Protein AF-A0A0F3GRU7-F1 (afdb_monomer_lite)

pLDDT: mean 82.62, std 13.87, range [41.91, 94.38]

Sequence (127 aa):
MTYMKRKDLTPEIRIRILLQAMMMKGTYGAITNLSKAYKVSRTFTYQLLLTSELLLHLYLIKPSTTKINIELDKKILLLRLEGKCSIQSTMNILKEFGFGNFSEGYISERLKYYGKKISNTLKGEEI

Organism: NCBI:txid29290

Structure (mmCIF, N/CA/C/O backbone):
data_AF-A0A0F3GRU7-F1
#
_entry.id   AF-A0A0F3GRU7-F1
#
loop_
_atom_site.group_PDB
_atom_site.id
_atom_site.type_symbol
_atom_site.label_atom_id
_atom_site.label_alt_id
_atom_site.label_comp_id
_atom_site.label_asym_id
_atom_site.label_entity_id
_atom_site.label_seq_id
_atom_site.pdbx_PDB_ins_code
_atom_site.Cartn_x
_atom_site.Cartn_y
_atom_site.Cartn_z
_atom_site.occupancy
_atom_site.B_iso_or_equiv
_atom_site.auth_seq_id
_atom_site.auth_comp_id
_atom_site.auth_asym_id
_atom_site.auth_atom_id
_atom_site.pdbx_PDB_model_num
ATOM 1 N N . MET A 1 1 ? 4.377 8.787 -35.496 1.00 46.19 1 MET A N 1
ATOM 2 C CA . MET A 1 1 ? 5.142 7.597 -35.054 1.00 46.19 1 MET A CA 1
ATOM 3 C C . MET A 1 1 ? 4.170 6.669 -34.338 1.00 46.19 1 MET A C 1
ATOM 5 O O . MET A 1 1 ? 3.636 7.056 -33.307 1.00 46.19 1 MET A O 1
ATOM 9 N N . THR A 1 2 ? 3.832 5.523 -34.927 1.00 45.03 2 THR A N 1
ATOM 10 C CA . THR A 1 2 ? 2.721 4.677 -34.458 1.00 45.03 2 THR A CA 1
ATOM 11 C C . THR A 1 2 ? 3.185 3.789 -33.301 1.00 45.03 2 THR A C 1
ATOM 13 O O . THR A 1 2 ? 4.074 2.958 -33.469 1.00 45.03 2 THR A O 1
ATOM 16 N N . TYR A 1 3 ? 2.621 3.979 -32.106 1.00 59.66 3 TYR A N 1
ATOM 17 C CA . TYR A 1 3 ? 2.924 3.159 -30.930 1.00 59.66 3 TYR A CA 1
ATOM 18 C C . TYR A 1 3 ? 2.231 1.796 -31.069 1.00 59.66 3 TYR A C 1
ATOM 20 O O . TYR A 1 3 ? 1.028 1.676 -30.848 1.00 59.66 3 TYR A O 1
ATOM 28 N N . MET A 1 4 ? 2.973 0.760 -31.461 1.00 68.19 4 MET A N 1
ATOM 29 C CA . MET A 1 4 ? 2.442 -0.603 -31.537 1.00 68.19 4 MET A CA 1
ATOM 30 C C . MET A 1 4 ? 2.666 -1.331 -30.209 1.00 68.19 4 MET A C 1
ATOM 32 O O . MET A 1 4 ? 3.803 -1.507 -29.767 1.00 68.19 4 MET A O 1
ATOM 36 N N . LYS A 1 5 ? 1.581 -1.791 -29.571 1.00 68.75 5 LYS A N 1
ATOM 37 C CA . LYS A 1 5 ? 1.669 -2.669 -28.396 1.00 68.75 5 LYS A CA 1
ATOM 38 C C . LYS A 1 5 ? 2.201 -4.039 -28.828 1.00 68.75 5 LYS A C 1
ATOM 40 O O . LYS A 1 5 ? 1.469 -4.848 -29.392 1.00 68.75 5 LYS A O 1
ATOM 45 N N . ARG A 1 6 ? 3.478 -4.290 -28.543 1.00 78.50 6 ARG A N 1
ATOM 46 C CA . ARG A 1 6 ? 4.145 -5.585 -28.733 1.00 78.50 6 ARG A CA 1
ATOM 47 C C . ARG A 1 6 ? 3.576 -6.627 -27.766 1.00 78.50 6 ARG A C 1
ATOM 49 O O . ARG A 1 6 ? 3.750 -6.501 -26.55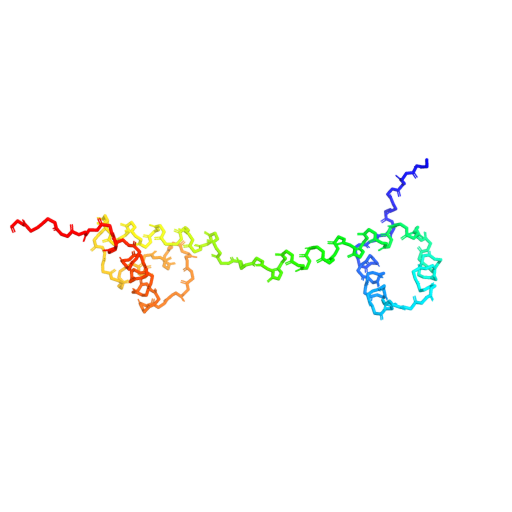3 1.00 78.50 6 ARG A O 1
ATOM 56 N N . LYS A 1 7 ? 2.858 -7.622 -28.302 1.00 76.00 7 LYS A N 1
ATOM 57 C CA . LYS A 1 7 ? 2.260 -8.737 -27.534 1.00 76.00 7 LYS A CA 1
ATOM 58 C C . LYS A 1 7 ? 3.312 -9.717 -27.006 1.00 76.00 7 LYS A C 1
ATOM 60 O O . LYS A 1 7 ? 3.071 -10.409 -26.029 1.00 76.00 7 LYS A O 1
ATOM 65 N N . ASP A 1 8 ? 4.475 -9.732 -27.639 1.00 82.81 8 ASP A N 1
ATOM 66 C CA . ASP A 1 8 ? 5.645 -10.538 -27.304 1.00 82.81 8 ASP A CA 1
ATOM 67 C C . ASP A 1 8 ? 6.419 -10.016 -26.081 1.00 82.81 8 ASP A C 1
ATOM 69 O O . ASP A 1 8 ? 7.195 -10.753 -25.480 1.00 82.81 8 ASP A O 1
ATOM 73 N N . LEU A 1 9 ? 6.191 -8.763 -25.667 1.00 85.12 9 LEU A N 1
ATOM 74 C CA . LEU A 1 9 ? 6.753 -8.218 -24.430 1.00 85.12 9 LEU A CA 1
ATOM 75 C C . LEU A 1 9 ? 5.886 -8.621 -23.230 1.00 85.12 9 LEU A C 1
ATOM 77 O O . LEU A 1 9 ? 5.083 -7.817 -22.733 1.00 85.12 9 LEU A O 1
ATOM 81 N N . THR A 1 10 ? 6.063 -9.862 -22.775 1.00 88.75 10 THR A N 1
ATOM 82 C CA . THR A 1 10 ? 5.385 -10.392 -21.586 1.00 88.75 10 THR A CA 1
ATOM 83 C C . THR A 1 10 ? 5.778 -9.609 -20.321 1.00 88.75 10 THR A C 1
ATOM 85 O O . THR A 1 10 ? 6.825 -8.944 -20.304 1.00 88.75 10 THR A O 1
ATOM 88 N N . PRO A 1 11 ? 4.961 -9.637 -19.252 1.00 89.06 11 PRO A N 1
ATOM 89 C CA . PRO A 1 11 ? 5.287 -8.975 -17.989 1.00 89.06 11 PRO A CA 1
ATOM 90 C C . PRO A 1 11 ? 6.665 -9.367 -17.438 1.00 89.06 11 PRO A C 1
ATOM 92 O O . PRO A 1 11 ? 7.410 -8.501 -16.985 1.00 89.06 11 PRO A O 1
ATOM 95 N N . GLU A 1 12 ? 7.052 -10.635 -17.560 1.00 91.81 12 GLU A N 1
ATOM 96 C CA . GLU A 1 12 ? 8.333 -11.164 -17.077 1.00 91.81 12 GLU A CA 1
ATOM 97 C C . GLU A 1 12 ? 9.516 -10.535 -17.823 1.00 91.81 12 GLU A C 1
ATOM 99 O O . GLU A 1 12 ? 10.519 -10.155 -17.214 1.00 91.81 12 GLU A O 1
ATOM 104 N N . ILE A 1 13 ? 9.390 -10.361 -19.143 1.00 91.81 13 ILE A N 1
ATOM 105 C CA . ILE A 1 13 ? 10.413 -9.702 -19.967 1.00 91.81 13 ILE A CA 1
ATOM 106 C C . ILE A 1 13 ? 10.529 -8.227 -19.579 1.00 91.81 13 ILE A C 1
ATOM 108 O O . ILE A 1 13 ? 11.638 -7.706 -19.462 1.00 91.81 13 ILE A O 1
ATOM 112 N N . ARG A 1 14 ? 9.404 -7.548 -19.325 1.00 91.56 14 ARG A N 1
ATOM 113 C CA . ARG A 1 14 ? 9.409 -6.145 -18.876 1.00 91.56 14 ARG A CA 1
ATOM 114 C C . ARG A 1 14 ? 10.088 -6.003 -17.518 1.00 91.56 14 ARG A C 1
ATOM 116 O O . ARG A 1 14 ? 10.923 -5.120 -17.361 1.00 91.56 14 ARG A O 1
ATOM 123 N N . ILE A 1 15 ? 9.800 -6.898 -16.576 1.00 92.62 15 ILE A N 1
ATOM 124 C CA . ILE A 1 15 ? 10.466 -6.924 -15.267 1.00 92.62 15 ILE A CA 1
ATOM 125 C C . ILE A 1 15 ? 11.972 -7.149 -15.439 1.00 92.62 15 ILE A C 1
ATOM 127 O O . ILE A 1 15 ? 12.768 -6.450 -14.819 1.00 92.62 15 ILE A O 1
ATOM 131 N N . ARG A 1 16 ? 12.393 -8.055 -16.329 1.00 94.38 16 ARG A N 1
ATOM 132 C CA . ARG A 1 16 ? 13.820 -8.284 -16.605 1.00 94.38 16 ARG A CA 1
ATOM 133 C C . ARG A 1 16 ? 14.515 -7.040 -17.166 1.00 94.38 16 ARG A C 1
ATOM 135 O O . ARG A 1 16 ? 15.592 -6.688 -16.690 1.00 94.38 16 ARG A O 1
ATOM 142 N N . ILE A 1 17 ? 13.894 -6.367 -18.139 1.00 93.00 17 ILE A N 1
ATOM 143 C CA . ILE A 1 17 ? 14.400 -5.104 -18.703 1.00 93.00 17 ILE A CA 1
ATOM 144 C C . ILE A 1 17 ? 14.520 -4.047 -17.602 1.00 93.00 17 ILE A C 1
ATOM 146 O O . ILE A 1 17 ? 15.549 -3.381 -17.510 1.00 93.00 17 ILE A O 1
ATOM 150 N N . LEU A 1 18 ? 13.491 -3.913 -16.760 1.00 93.75 18 LEU A N 1
ATOM 151 C CA . LEU A 1 18 ? 13.476 -2.981 -15.637 1.00 93.75 18 LEU A CA 1
ATOM 152 C C . LEU A 1 18 ? 14.632 -3.249 -14.668 1.00 93.75 18 LEU A C 1
ATOM 154 O O . LEU A 1 18 ? 15.389 -2.331 -14.372 1.00 93.75 18 LEU A O 1
ATOM 158 N N . LEU A 1 19 ? 14.800 -4.493 -14.210 1.00 93.88 19 LEU A N 1
ATOM 159 C CA . LEU A 1 19 ? 15.849 -4.864 -13.256 1.00 93.88 19 LEU A CA 1
ATOM 160 C C . LEU A 1 19 ? 17.244 -4.564 -13.811 1.00 93.88 19 LEU A C 1
ATOM 162 O O . LEU A 1 19 ? 18.053 -3.935 -13.134 1.00 93.88 19 LEU A O 1
ATOM 166 N N . GLN A 1 20 ? 17.507 -4.938 -15.065 1.00 93.75 20 GLN A N 1
ATOM 167 C CA . GLN A 1 20 ? 18.781 -4.628 -15.717 1.00 93.75 20 GLN A CA 1
ATOM 168 C C . GLN A 1 20 ? 18.994 -3.116 -15.856 1.00 93.75 20 GLN A C 1
ATOM 170 O O . GLN A 1 20 ? 20.086 -2.620 -15.585 1.00 93.75 20 GLN A O 1
ATOM 175 N N . ALA A 1 21 ? 17.952 -2.364 -16.217 1.00 92.75 21 ALA A N 1
ATOM 176 C CA . ALA A 1 21 ? 18.029 -0.911 -16.314 1.00 92.75 21 ALA A CA 1
ATOM 177 C C . ALA A 1 21 ? 18.287 -0.243 -14.950 1.00 92.75 21 ALA A C 1
ATOM 179 O O . ALA A 1 21 ? 19.031 0.735 -14.888 1.00 92.75 21 ALA A O 1
ATOM 180 N N . MET A 1 22 ? 17.724 -0.779 -13.862 1.00 91.81 22 MET A N 1
ATOM 181 C CA . MET A 1 22 ? 17.969 -0.305 -12.495 1.00 91.81 22 MET A CA 1
ATOM 182 C C . MET A 1 22 ? 19.396 -0.612 -12.029 1.00 91.81 22 MET A C 1
ATOM 184 O O . MET A 1 22 ? 20.055 0.273 -11.491 1.00 91.81 22 MET A O 1
ATOM 188 N N . MET A 1 23 ? 19.899 -1.826 -12.274 1.00 91.50 23 MET A N 1
ATOM 189 C CA . MET A 1 23 ? 21.269 -2.217 -11.904 1.00 91.50 23 MET A CA 1
ATOM 190 C C . MET A 1 23 ? 22.334 -1.392 -12.633 1.00 91.50 23 MET A C 1
ATOM 192 O O . MET A 1 23 ? 23.399 -1.129 -12.087 1.00 91.50 23 MET A O 1
ATOM 196 N N . MET A 1 24 ? 22.047 -0.974 -13.866 1.00 88.62 24 MET A N 1
ATOM 197 C CA . MET A 1 24 ? 22.964 -0.199 -14.703 1.00 88.62 24 MET A CA 1
ATOM 198 C C . MET A 1 24 ? 22.735 1.320 -14.593 1.00 88.62 24 MET A C 1
ATOM 200 O O . MET A 1 24 ? 23.278 2.091 -15.392 1.00 88.62 24 MET A O 1
ATOM 204 N N . LYS A 1 25 ? 21.919 1.786 -13.639 1.00 83.81 25 LYS A N 1
ATOM 205 C CA . LYS A 1 25 ? 21.615 3.213 -13.467 1.00 83.81 25 LYS A CA 1
ATOM 206 C C . LYS A 1 25 ? 22.907 4.003 -13.210 1.00 83.81 25 LYS A C 1
ATOM 208 O O . LYS A 1 25 ? 23.725 3.622 -12.384 1.00 83.81 25 LYS A O 1
ATOM 213 N N . GLY A 1 26 ? 23.098 5.100 -13.945 1.00 83.62 26 GLY A N 1
ATOM 214 C CA . GLY A 1 26 ? 24.308 5.934 -13.870 1.00 83.62 26 GLY A CA 1
ATOM 215 C C . GLY A 1 26 ? 25.430 5.541 -14.837 1.00 83.62 26 GLY A C 1
ATOM 216 O O . GLY A 1 26 ? 26.387 6.294 -14.983 1.00 83.62 26 GLY A O 1
ATOM 217 N N . THR A 1 27 ? 25.305 4.423 -15.560 1.00 90.31 27 THR A N 1
ATOM 218 C CA . THR A 1 27 ? 26.278 4.049 -16.599 1.00 90.31 27 THR A CA 1
ATOM 219 C C . THR A 1 27 ? 25.895 4.629 -17.964 1.00 90.31 27 THR A C 1
ATOM 221 O O . THR A 1 27 ? 24.756 4.510 -18.432 1.00 90.31 27 THR A O 1
ATOM 224 N N . TYR A 1 28 ? 26.851 5.288 -18.623 1.00 89.06 28 TYR A N 1
ATOM 225 C CA . TYR A 1 28 ? 26.627 5.889 -19.936 1.00 89.06 28 TYR A CA 1
ATOM 226 C C . TYR A 1 28 ? 26.371 4.809 -20.996 1.00 89.06 28 TYR A C 1
ATOM 228 O O . TYR A 1 28 ? 27.055 3.792 -21.058 1.00 89.06 28 TYR A O 1
ATOM 236 N N . GLY A 1 29 ? 25.363 5.016 -21.845 1.00 89.12 29 GLY A N 1
ATOM 237 C CA . GLY A 1 29 ? 25.041 4.101 -22.945 1.00 89.12 29 GLY A CA 1
ATOM 238 C C . GLY A 1 29 ? 24.288 2.821 -22.556 1.00 89.12 29 GLY A C 1
ATOM 239 O O . GLY A 1 29 ? 23.788 2.137 -23.449 1.00 89.12 29 GLY A O 1
ATOM 240 N N . ALA A 1 30 ? 24.100 2.516 -21.268 1.00 90.75 30 ALA A N 1
ATOM 241 C CA . ALA A 1 30 ? 23.422 1.290 -20.834 1.00 90.75 30 ALA A CA 1
ATOM 242 C C . ALA A 1 30 ? 21.982 1.160 -21.339 1.00 90.75 30 ALA A C 1
ATOM 244 O O . ALA A 1 30 ? 21.609 0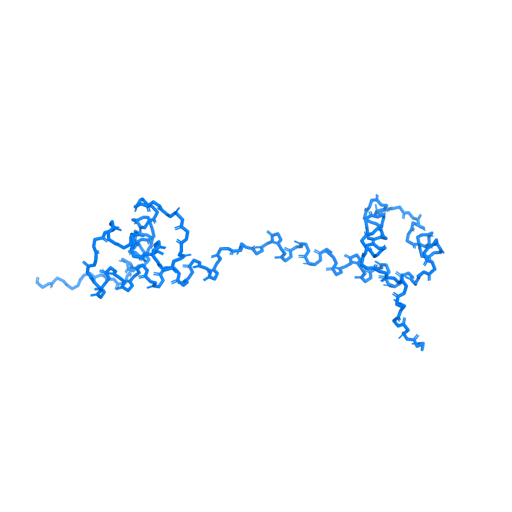.124 -21.887 1.00 90.75 30 ALA A O 1
ATOM 245 N N . ILE A 1 31 ? 21.186 2.229 -21.244 1.00 91.31 31 ILE A N 1
ATOM 246 C CA . ILE A 1 31 ? 19.806 2.229 -21.755 1.00 91.31 31 ILE A CA 1
ATOM 247 C C . ILE A 1 31 ? 19.787 2.050 -23.278 1.00 91.31 31 ILE A C 1
ATOM 249 O O . ILE A 1 31 ? 18.917 1.360 -23.809 1.00 91.31 31 ILE A O 1
ATOM 253 N N . THR A 1 32 ? 20.758 2.623 -23.992 1.00 92.56 32 THR A N 1
ATOM 254 C CA . THR A 1 32 ? 20.902 2.446 -25.444 1.00 92.56 32 THR A CA 1
ATOM 255 C C . THR A 1 32 ? 21.219 0.991 -25.789 1.00 92.56 32 THR A C 1
ATOM 257 O O . THR A 1 32 ? 20.603 0.437 -26.700 1.00 92.56 32 THR A O 1
ATOM 260 N N . ASN A 1 33 ? 22.118 0.351 -25.040 1.00 92.88 33 ASN A N 1
ATOM 261 C CA . ASN A 1 33 ? 22.484 -1.051 -25.238 1.00 92.88 33 ASN A CA 1
ATOM 262 C C . ASN A 1 33 ? 21.319 -1.994 -24.911 1.00 92.88 33 ASN A C 1
ATOM 264 O O . ASN A 1 33 ? 21.003 -2.869 -25.715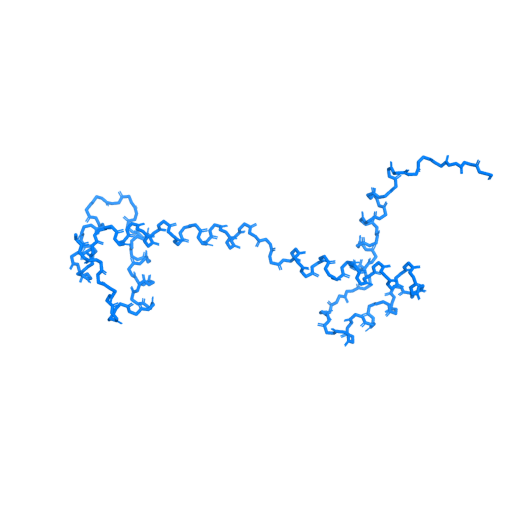 1.00 92.88 33 ASN A O 1
ATOM 268 N N . LEU A 1 34 ? 20.606 -1.757 -23.806 1.00 92.25 34 LEU A N 1
ATOM 269 C CA . LEU A 1 34 ? 19.391 -2.498 -23.444 1.00 92.25 34 LEU A CA 1
ATOM 270 C C . LEU A 1 34 ? 18.294 -2.357 -24.502 1.00 92.25 34 LEU A C 1
ATOM 272 O O . LEU A 1 34 ? 17.664 -3.339 -24.891 1.00 92.25 34 LEU A O 1
ATOM 276 N N . SER A 1 35 ? 18.102 -1.146 -25.020 1.00 91.12 35 SER A N 1
ATOM 277 C CA . SER A 1 35 ? 17.120 -0.881 -26.075 1.00 91.12 35 SER A CA 1
ATOM 278 C C . SER A 1 35 ? 17.422 -1.684 -27.340 1.00 91.12 35 SER A C 1
ATOM 280 O O . SER A 1 35 ? 16.518 -2.280 -27.923 1.00 91.12 35 SER A O 1
ATOM 282 N N . LYS A 1 36 ? 18.701 -1.772 -27.731 1.00 92.38 36 LYS A N 1
ATOM 283 C CA . LYS A 1 36 ? 19.140 -2.611 -28.855 1.00 92.38 36 LYS A CA 1
ATOM 284 C C . LYS A 1 36 ? 18.939 -4.103 -28.567 1.00 92.38 36 LYS A C 1
ATOM 286 O O . LYS A 1 36 ? 18.369 -4.794 -29.406 1.00 92.38 36 LYS A O 1
ATOM 291 N N . ALA A 1 37 ? 19.342 -4.579 -27.387 1.00 92.12 37 ALA A N 1
ATOM 292 C CA . ALA A 1 37 ? 19.267 -5.993 -27.006 1.00 92.12 37 ALA A CA 1
ATOM 293 C C . ALA A 1 37 ? 17.827 -6.535 -27.017 1.00 92.12 37 ALA A C 1
ATOM 295 O O . ALA A 1 37 ? 17.564 -7.594 -27.582 1.00 92.12 37 ALA A O 1
ATOM 296 N N . TYR A 1 38 ? 16.877 -5.777 -26.467 1.00 89.81 38 TYR A N 1
ATOM 297 C CA . TYR A 1 38 ? 15.464 -6.172 -26.417 1.00 89.81 38 TYR A CA 1
ATOM 298 C C . TYR A 1 38 ? 14.638 -5.656 -27.607 1.00 89.81 38 TYR A C 1
ATOM 300 O O . TYR A 1 38 ? 13.428 -5.896 -27.692 1.00 89.81 38 TYR A O 1
ATOM 308 N N . LYS A 1 39 ? 15.275 -4.951 -28.554 1.00 90.81 39 LYS A N 1
ATOM 309 C CA . LYS A 1 39 ? 14.624 -4.287 -29.698 1.00 90.81 39 LYS A CA 1
ATOM 310 C C . LYS A 1 39 ? 13.470 -3.368 -29.263 1.00 90.81 39 LYS A C 1
ATOM 312 O O . LYS A 1 39 ? 12.420 -3.323 -29.904 1.00 90.81 39 LYS A O 1
ATOM 317 N N . VAL A 1 40 ? 13.634 -2.667 -28.145 1.00 89.81 40 VAL A N 1
ATOM 318 C CA . VAL A 1 40 ? 12.653 -1.714 -27.601 1.00 89.81 40 VAL A CA 1
ATOM 319 C C . VAL A 1 40 ? 13.137 -0.284 -27.806 1.00 89.81 40 VAL A C 1
ATOM 321 O O . VAL A 1 40 ? 14.324 -0.038 -28.003 1.00 89.81 40 VAL A O 1
ATOM 324 N N . SER A 1 41 ? 12.225 0.686 -27.773 1.00 90.94 41 SER A N 1
ATOM 325 C CA . SER A 1 41 ? 12.627 2.091 -27.825 1.00 90.94 41 SER A CA 1
ATOM 326 C C . SER A 1 41 ? 13.262 2.519 -26.499 1.00 90.94 41 SER A C 1
ATOM 328 O O . SER A 1 41 ? 12.851 2.078 -25.427 1.00 90.94 41 SER A O 1
ATOM 330 N N . ARG A 1 42 ? 14.225 3.447 -26.554 1.00 90.25 42 ARG A N 1
ATOM 331 C CA . ARG A 1 42 ? 14.807 4.055 -25.341 1.00 90.25 42 ARG A CA 1
ATOM 332 C C . ARG A 1 42 ? 13.728 4.680 -24.457 1.00 90.25 42 ARG A C 1
ATOM 334 O O . ARG A 1 42 ? 13.745 4.509 -23.244 1.00 90.25 42 ARG A O 1
ATOM 341 N N . THR A 1 43 ? 12.756 5.343 -25.083 1.00 90.75 43 THR A N 1
ATOM 342 C CA . THR A 1 43 ? 11.608 5.962 -24.413 1.00 90.75 43 THR A CA 1
ATOM 343 C C . THR A 1 43 ? 10.791 4.951 -23.614 1.00 90.75 43 THR A C 1
ATOM 345 O O . THR A 1 43 ? 10.399 5.260 -22.495 1.00 90.75 43 THR A O 1
ATOM 348 N N . PHE A 1 44 ? 10.581 3.738 -24.136 1.00 91.06 44 PHE A N 1
ATOM 349 C CA . PHE A 1 44 ? 9.896 2.676 -23.399 1.00 91.06 44 PHE A CA 1
ATOM 350 C C . PHE A 1 44 ? 10.642 2.316 -22.108 1.00 91.06 44 PHE A C 1
ATOM 352 O O . PHE A 1 44 ? 10.026 2.246 -21.051 1.00 91.06 44 PHE A O 1
ATOM 359 N N . THR A 1 45 ? 11.966 2.155 -22.167 1.00 91.12 45 THR A N 1
ATOM 360 C CA . THR A 1 45 ? 12.788 1.835 -20.988 1.00 91.12 45 THR A CA 1
ATOM 361 C C . THR A 1 45 ? 12.757 2.957 -19.946 1.00 91.12 45 THR A C 1
ATOM 363 O O . THR A 1 45 ? 12.614 2.679 -18.757 1.00 91.12 45 THR A O 1
ATOM 366 N N . TYR A 1 46 ? 12.820 4.224 -20.373 1.00 92.12 46 TYR A N 1
ATOM 367 C CA . TYR A 1 46 ? 12.670 5.371 -19.465 1.00 92.12 46 TYR A CA 1
ATOM 368 C C . TYR A 1 46 ? 11.288 5.414 -18.807 1.00 92.12 46 TYR A C 1
ATOM 370 O O . TYR A 1 46 ? 11.189 5.600 -17.596 1.00 92.12 46 TYR A O 1
ATOM 378 N N . GLN A 1 47 ? 10.222 5.204 -19.585 1.00 91.19 47 GLN A N 1
ATOM 379 C CA . GLN A 1 47 ? 8.856 5.138 -19.061 1.00 91.19 47 GLN A CA 1
ATOM 380 C C . GLN A 1 47 ? 8.697 3.990 -18.063 1.00 91.19 47 GLN A C 1
ATOM 382 O O . GLN A 1 47 ? 8.069 4.160 -17.020 1.00 91.19 47 GLN A O 1
ATOM 387 N N . LEU A 1 48 ? 9.291 2.835 -18.355 1.00 91.19 48 LEU A N 1
ATOM 388 C CA . LEU A 1 48 ? 9.241 1.664 -17.491 1.00 91.19 48 LEU A CA 1
ATOM 389 C C . LEU A 1 48 ? 9.954 1.911 -16.154 1.00 91.19 48 LEU A C 1
ATOM 391 O O . LEU A 1 48 ? 9.402 1.574 -15.112 1.00 91.19 48 LEU A O 1
ATOM 395 N N . LEU A 1 49 ? 11.128 2.550 -16.170 1.00 92.25 49 LEU A N 1
ATOM 396 C CA . LEU A 1 49 ? 11.845 2.959 -14.956 1.00 92.25 49 LEU A CA 1
ATOM 397 C C . LEU A 1 49 ? 11.021 3.941 -14.118 1.00 92.25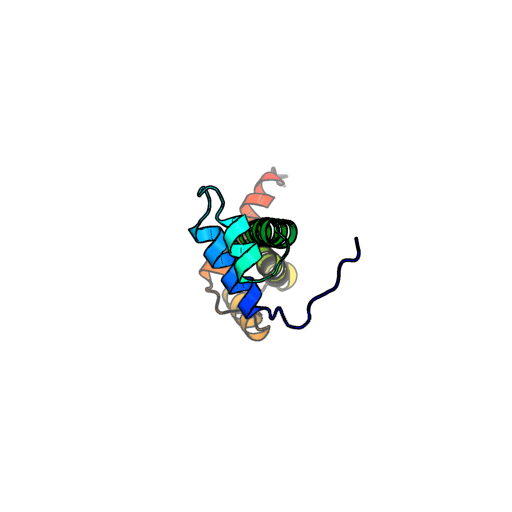 49 LEU A C 1
ATOM 399 O O . LEU A 1 49 ? 10.757 3.670 -12.951 1.00 92.25 49 LEU A O 1
ATOM 403 N N . LEU A 1 50 ? 10.561 5.036 -14.728 1.00 92.56 50 LEU A N 1
ATOM 404 C CA . LEU A 1 50 ? 9.805 6.086 -14.040 1.00 92.56 50 LEU A CA 1
ATOM 405 C C . LEU A 1 50 ? 8.526 5.538 -13.389 1.00 92.56 50 LEU A C 1
ATOM 407 O O . LEU A 1 50 ? 8.243 5.807 -12.224 1.00 92.56 50 LEU A O 1
ATOM 411 N N . THR A 1 51 ? 7.746 4.761 -14.144 1.00 91.50 51 THR A N 1
ATOM 412 C CA . THR A 1 51 ? 6.485 4.188 -13.648 1.00 91.50 51 THR A CA 1
ATOM 413 C C . THR A 1 51 ? 6.721 3.194 -12.520 1.00 91.50 51 THR A C 1
ATOM 415 O O . THR A 1 51 ? 5.946 3.162 -11.568 1.00 91.50 51 THR A O 1
ATOM 418 N N . SER A 1 52 ? 7.807 2.424 -12.587 1.00 90.50 52 SER A N 1
ATOM 419 C CA . SER A 1 52 ? 8.157 1.457 -11.548 1.00 90.50 52 SER A CA 1
ATOM 420 C C . SER A 1 52 ? 8.658 2.139 -10.279 1.00 90.50 52 SER A C 1
ATOM 422 O O . SER A 1 52 ? 8.229 1.765 -9.193 1.00 90.50 52 SER A O 1
ATOM 424 N N . GLU A 1 53 ? 9.497 3.171 -10.395 1.00 90.12 53 GLU A N 1
ATOM 425 C CA . GLU A 1 53 ? 9.928 3.981 -9.250 1.00 90.12 53 GLU A CA 1
ATOM 426 C C . GLU A 1 53 ? 8.727 4.638 -8.561 1.00 90.12 53 GLU A C 1
ATOM 428 O O . GLU A 1 53 ? 8.609 4.561 -7.339 1.00 90.12 53 GLU A O 1
ATOM 433 N N . LEU A 1 54 ? 7.785 5.196 -9.329 1.00 89.25 54 LEU A N 1
ATOM 434 C CA . LEU A 1 54 ? 6.554 5.768 -8.786 1.00 89.25 54 LEU A CA 1
ATOM 435 C C . LEU A 1 54 ? 5.685 4.713 -8.087 1.00 89.25 54 LEU A C 1
ATOM 437 O O . LEU A 1 54 ? 5.201 4.959 -6.986 1.00 89.25 54 LEU A O 1
ATOM 441 N N . LEU A 1 55 ? 5.481 3.543 -8.697 1.00 87.69 55 LEU A N 1
ATOM 442 C CA . LEU A 1 55 ? 4.678 2.469 -8.103 1.00 87.69 55 LEU A CA 1
ATOM 443 C C . LEU A 1 55 ? 5.315 1.922 -6.826 1.00 87.69 55 LEU A C 1
ATOM 445 O O . LEU A 1 55 ? 4.611 1.741 -5.835 1.00 87.69 55 LEU A O 1
ATOM 449 N N . LEU A 1 56 ? 6.631 1.705 -6.825 1.00 86.81 56 LEU A N 1
ATOM 450 C CA . LEU A 1 56 ? 7.371 1.287 -5.636 1.00 86.81 56 LEU A CA 1
ATOM 451 C C . LEU A 1 56 ? 7.290 2.352 -4.546 1.00 86.81 56 LEU A C 1
ATOM 453 O O . LEU A 1 56 ? 7.002 2.022 -3.404 1.00 86.81 56 LEU A O 1
ATOM 457 N N . HIS A 1 57 ? 7.464 3.626 -4.889 1.00 84.50 57 HIS A N 1
ATOM 458 C CA . HIS A 1 57 ? 7.332 4.728 -3.941 1.00 84.50 57 HIS A CA 1
ATOM 459 C C . HIS A 1 57 ? 5.922 4.792 -3.344 1.00 84.50 57 HIS A C 1
ATOM 461 O O . HIS A 1 57 ? 5.773 4.866 -2.130 1.00 84.50 57 HIS A O 1
ATOM 467 N N . LEU A 1 58 ? 4.875 4.676 -4.165 1.00 80.12 58 LEU A N 1
ATOM 468 C CA . LEU A 1 58 ? 3.488 4.637 -3.696 1.00 80.12 58 LEU A CA 1
ATOM 469 C C . LEU A 1 58 ? 3.200 3.414 -2.820 1.00 80.12 58 LEU A C 1
ATOM 471 O O . LEU A 1 58 ? 2.473 3.541 -1.836 1.00 80.12 58 LEU A O 1
ATOM 475 N N . TYR A 1 59 ? 3.753 2.251 -3.162 1.00 78.38 59 TYR A N 1
ATOM 476 C CA . TYR A 1 59 ? 3.580 1.020 -2.395 1.00 78.38 59 TYR A CA 1
ATOM 477 C C . TYR A 1 59 ? 4.325 1.065 -1.056 1.00 78.38 59 TYR A C 1
ATOM 479 O O . TYR A 1 59 ? 3.779 0.654 -0.039 1.00 78.38 59 TYR A O 1
ATOM 487 N N . LEU A 1 60 ? 5.543 1.611 -1.041 1.00 75.38 60 LEU A N 1
ATOM 488 C CA . LEU A 1 60 ? 6.365 1.743 0.162 1.00 75.38 60 LEU A CA 1
ATOM 489 C C . LEU A 1 60 ? 5.883 2.874 1.084 1.00 75.38 60 LEU A C 1
ATOM 491 O O . LEU A 1 60 ? 6.042 2.772 2.297 1.00 75.38 60 LEU A O 1
ATOM 495 N N . ILE A 1 61 ? 5.282 3.938 0.537 1.00 68.25 61 ILE A N 1
ATOM 496 C CA . ILE A 1 61 ? 4.778 5.079 1.321 1.00 68.25 61 ILE A CA 1
ATOM 497 C C . ILE A 1 61 ? 3.346 4.876 1.805 1.00 68.25 61 ILE A C 1
ATOM 499 O O . ILE A 1 61 ? 2.975 5.459 2.825 1.00 68.25 61 ILE A O 1
ATOM 503 N N . LYS A 1 62 ? 2.516 4.060 1.140 1.00 56.12 62 LYS A N 1
ATOM 504 C CA . LYS A 1 62 ? 1.174 3.782 1.665 1.00 56.12 62 LYS A CA 1
ATOM 505 C C . LYS A 1 62 ? 1.193 2.645 2.690 1.00 56.12 62 LYS A C 1
ATOM 507 O O . LYS A 1 62 ? 1.386 1.493 2.312 1.00 56.12 62 LYS A O 1
ATOM 512 N N . PRO A 1 63 ? 0.846 2.921 3.961 1.00 50.22 63 PRO A N 1
ATOM 513 C CA . PRO A 1 63 ? 0.528 1.869 4.910 1.00 50.22 63 PRO A CA 1
ATOM 514 C C . PRO A 1 63 ? -0.774 1.190 4.464 1.00 50.22 63 PRO A C 1
ATOM 516 O O . PRO A 1 63 ? -1.839 1.819 4.427 1.00 50.22 63 PRO A O 1
ATOM 519 N N . SER A 1 64 ? -0.710 -0.106 4.151 1.00 49.59 64 SER A N 1
ATOM 520 C CA . SER A 1 64 ? -1.872 -0.941 3.797 1.00 49.59 64 SER A CA 1
ATOM 521 C C . SER A 1 64 ? -2.918 -1.063 4.918 1.00 49.59 64 SER A C 1
ATOM 523 O O . SER A 1 64 ? -3.956 -1.691 4.740 1.00 49.59 64 SER A O 1
ATOM 525 N N . THR A 1 65 ? -2.698 -0.426 6.067 1.00 53.34 65 THR A N 1
ATOM 526 C CA . THR A 1 65 ? -3.567 -0.499 7.239 1.00 53.34 65 THR A CA 1
ATOM 527 C C . THR A 1 65 ? -4.651 0.573 7.270 1.00 53.34 65 THR A C 1
ATOM 529 O O . THR A 1 65 ? -5.658 0.368 7.925 1.00 53.34 65 THR A O 1
ATOM 532 N N . THR A 1 66 ? -4.531 1.702 6.566 1.00 55.81 66 THR A N 1
ATOM 533 C CA . THR A 1 66 ? -5.410 2.870 6.818 1.00 55.81 66 THR A CA 1
ATOM 534 C C . THR A 1 66 ? -6.902 2.635 6.558 1.00 55.81 66 THR A C 1
ATOM 536 O O . THR A 1 66 ? -7.716 3.000 7.400 1.00 55.81 66 THR A O 1
ATOM 539 N N . LYS A 1 67 ? -7.295 2.006 5.441 1.00 58.09 67 LYS A N 1
ATOM 540 C CA . LYS A 1 67 ? -8.722 1.741 5.155 1.00 58.09 67 LYS A CA 1
ATOM 541 C C . LYS A 1 67 ? -9.322 0.672 6.073 1.00 58.09 67 LYS A C 1
ATOM 543 O O . LYS A 1 67 ? -10.413 0.876 6.593 1.00 58.09 67 LYS A O 1
ATOM 548 N N . ILE A 1 68 ? -8.589 -0.423 6.292 1.00 58.50 68 ILE A N 1
ATOM 549 C CA . ILE A 1 68 ? -8.999 -1.513 7.192 1.00 58.50 68 ILE A CA 1
ATOM 550 C C . ILE A 1 68 ? -9.133 -0.982 8.624 1.00 58.50 68 ILE A C 1
ATOM 552 O O . ILE A 1 68 ? -10.115 -1.274 9.296 1.00 58.50 68 ILE A O 1
ATOM 556 N N . ASN A 1 69 ? -8.192 -0.142 9.058 1.00 70.88 69 ASN A N 1
ATOM 557 C CA . ASN A 1 69 ? -8.182 0.445 10.394 1.00 70.88 69 ASN A CA 1
ATOM 558 C C . ASN A 1 69 ? -9.364 1.407 10.591 1.00 70.88 69 ASN A C 1
ATOM 560 O O . ASN A 1 69 ? -10.004 1.349 11.624 1.00 70.88 69 ASN A O 1
ATOM 564 N N . ILE A 1 70 ? -9.758 2.199 9.581 1.00 79.69 70 ILE A N 1
ATOM 565 C CA . ILE A 1 70 ? -10.944 3.075 9.689 1.00 79.69 70 ILE A CA 1
ATOM 566 C C . ILE A 1 70 ? -12.242 2.274 9.856 1.00 79.69 70 ILE A C 1
ATOM 568 O O . ILE A 1 70 ? -13.091 2.645 10.665 1.00 79.69 70 ILE A O 1
ATOM 572 N N . GLU A 1 71 ? -12.446 1.214 9.072 1.00 84.12 71 GLU A N 1
ATOM 573 C CA . GLU A 1 71 ? -13.676 0.419 9.167 1.00 84.12 71 GLU A CA 1
ATOM 574 C C . GLU A 1 71 ? -13.738 -0.382 10.470 1.00 84.12 71 GLU A C 1
ATOM 576 O O . GLU A 1 71 ? -14.784 -0.442 11.121 1.00 84.12 71 GLU A O 1
ATOM 581 N N . LEU A 1 72 ? -12.598 -0.931 10.884 1.00 86.69 72 LEU A N 1
ATOM 582 C CA . LEU A 1 72 ? -12.443 -1.592 12.169 1.00 86.69 72 LEU A CA 1
ATOM 583 C C . LEU A 1 72 ? -12.685 -0.622 13.335 1.00 86.69 72 LEU A C 1
ATOM 585 O O . LEU A 1 72 ? -13.484 -0.926 14.219 1.00 86.69 72 LEU A O 1
ATOM 589 N N . ASP A 1 73 ? -12.081 0.566 13.305 1.00 89.19 73 ASP A N 1
ATOM 590 C CA . ASP A 1 73 ? -12.247 1.598 14.330 1.00 89.19 73 ASP A CA 1
ATOM 591 C C . ASP A 1 73 ? -13.715 2.044 14.439 1.00 89.19 73 ASP A C 1
ATOM 593 O O . ASP A 1 73 ? -14.240 2.180 15.546 1.00 89.19 73 ASP A O 1
ATOM 597 N N . LYS A 1 74 ? -14.428 2.191 13.311 1.00 90.75 74 LYS A N 1
ATOM 598 C CA . LYS A 1 74 ? -15.876 2.473 13.311 1.00 90.75 74 LYS A CA 1
ATOM 599 C C . LYS A 1 74 ? -16.672 1.387 14.032 1.00 90.75 74 LYS A C 1
ATOM 601 O O . LYS A 1 74 ? -17.541 1.715 14.837 1.00 90.75 74 LYS A O 1
ATOM 606 N N . LYS A 1 75 ? -16.387 0.109 13.762 1.00 91.44 75 LYS A N 1
ATOM 607 C CA . LYS A 1 75 ? -17.084 -1.016 14.410 1.00 91.44 75 LYS A CA 1
ATOM 608 C C . LYS A 1 75 ? -16.743 -1.110 15.898 1.00 91.44 75 LYS A C 1
ATOM 610 O O . LYS A 1 75 ? -17.653 -1.307 16.698 1.00 91.44 75 LYS A O 1
ATOM 615 N N . ILE A 1 76 ? -15.481 -0.895 16.281 1.00 92.56 76 ILE A N 1
ATOM 616 C CA . ILE A 1 76 ? -15.061 -0.819 17.692 1.00 92.56 76 ILE A CA 1
ATOM 617 C C . ILE A 1 76 ? -15.849 0.270 18.427 1.00 92.56 76 ILE A C 1
ATOM 619 O O . ILE A 1 76 ? -16.403 0.011 19.496 1.00 92.56 76 ILE A O 1
ATOM 623 N N . LEU A 1 77 ? -15.919 1.478 17.858 1.00 92.56 77 LEU A N 1
ATOM 624 C CA . LEU A 1 77 ? -16.630 2.601 18.469 1.00 92.56 77 LEU A CA 1
ATOM 625 C C . LEU A 1 77 ? -18.135 2.340 18.552 1.00 92.56 77 LEU A C 1
ATOM 627 O O . LEU A 1 77 ? -18.717 2.569 19.606 1.00 92.56 77 LEU A O 1
ATOM 631 N N . LEU A 1 78 ? -18.755 1.803 17.499 1.00 94.12 78 LEU A N 1
ATOM 632 C CA . LEU A 1 78 ? -20.181 1.466 17.497 1.00 94.12 78 LEU A CA 1
ATOM 633 C C . LEU A 1 78 ? -20.523 0.442 18.589 1.00 94.12 78 LEU A C 1
ATOM 635 O O . LEU A 1 78 ? -21.442 0.652 19.376 1.00 94.12 78 LEU A O 1
ATOM 639 N N . LEU A 1 79 ? -19.752 -0.644 18.682 1.00 9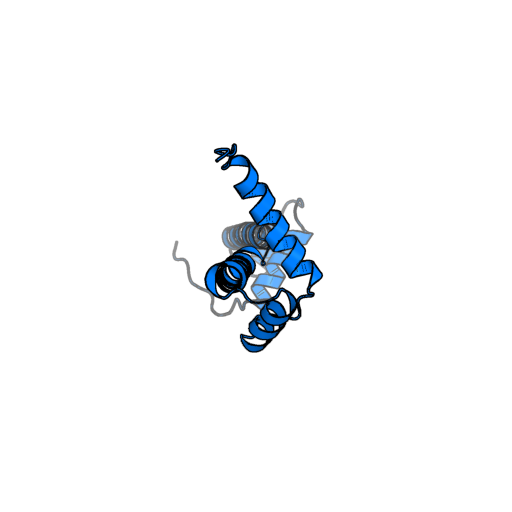3.25 79 LEU A N 1
ATOM 640 C CA . LEU A 1 79 ? -19.973 -1.696 19.678 1.00 93.25 79 LEU A CA 1
ATOM 641 C C . LEU A 1 79 ? -19.773 -1.192 21.113 1.00 93.25 79 LEU A C 1
ATOM 643 O O . LEU A 1 79 ? -20.466 -1.643 22.025 1.00 93.25 79 LEU A O 1
ATOM 647 N N . ARG A 1 80 ? -18.844 -0.253 21.326 1.00 92.25 80 ARG A N 1
ATOM 648 C CA . ARG A 1 80 ? -18.561 0.300 22.657 1.00 92.25 80 ARG A CA 1
ATOM 649 C C . ARG A 1 80 ? -19.512 1.411 23.078 1.00 92.25 80 ARG A C 1
ATOM 651 O O . ARG A 1 80 ? -19.879 1.440 24.248 1.00 92.25 80 ARG A O 1
ATOM 658 N N . LEU A 1 81 ? -19.877 2.309 22.166 1.00 90.50 81 LEU A N 1
ATOM 659 C CA . LEU A 1 81 ? -20.692 3.487 22.471 1.00 90.50 81 LEU A CA 1
ATOM 660 C C . LEU A 1 81 ? -22.190 3.172 22.413 1.00 90.50 81 LEU A C 1
ATOM 662 O O . LEU A 1 81 ? -22.896 3.455 23.375 1.00 90.50 81 LEU A O 1
ATOM 666 N N . GLU A 1 82 ? -22.653 2.530 21.340 1.00 93.44 82 GLU A N 1
ATOM 667 C CA . GLU A 1 82 ? -24.067 2.159 21.173 1.00 93.44 82 GLU A CA 1
ATOM 668 C C . GLU A 1 82 ? -24.345 0.762 21.728 1.00 93.44 82 GLU A C 1
ATOM 670 O O . GLU A 1 82 ? -25.254 0.557 22.530 1.00 93.44 82 GLU A O 1
ATOM 675 N N . GLY A 1 83 ? -23.510 -0.213 21.358 1.00 88.94 83 GLY A N 1
ATOM 676 C CA . GLY A 1 83 ? -23.702 -1.611 21.750 1.00 88.94 83 GLY A CA 1
ATOM 677 C C . GLY A 1 83 ? -23.394 -1.913 23.220 1.00 88.94 83 GLY A C 1
ATOM 678 O O . GLY A 1 83 ? -23.670 -3.024 23.668 1.00 88.94 83 GLY A O 1
ATOM 679 N N . LYS A 1 84 ? -22.780 -0.971 23.959 1.00 91.12 84 LYS A N 1
ATOM 680 C CA . LYS A 1 84 ? -22.333 -1.107 25.364 1.00 91.12 84 LYS A CA 1
ATOM 681 C C . LYS A 1 84 ? -21.584 -2.420 25.659 1.00 91.12 84 LYS A C 1
ATOM 683 O O . LYS A 1 84 ? -21.552 -2.895 26.793 1.00 91.12 84 LYS A O 1
ATOM 688 N N . CYS A 1 85 ? -20.956 -3.013 24.643 1.00 91.00 85 CYS A N 1
ATOM 689 C CA . CYS A 1 85 ? -20.267 -4.294 24.747 1.00 91.00 85 CYS A CA 1
ATOM 690 C C . CYS A 1 85 ? -19.012 -4.147 25.604 1.00 91.00 85 CYS A C 1
ATOM 692 O O . CYS A 1 85 ? -18.331 -3.129 25.519 1.00 91.00 85 CYS A O 1
ATOM 694 N N . SER A 1 86 ? -18.633 -5.160 26.386 1.00 92.94 86 SER A N 1
ATOM 695 C CA . SER A 1 86 ? -17.314 -5.166 27.041 1.00 92.94 86 SER A CA 1
ATOM 696 C C . SER A 1 86 ? -16.180 -5.174 25.997 1.00 92.94 86 SER A C 1
ATOM 698 O O . SER A 1 86 ? -16.410 -5.500 24.828 1.00 92.94 86 SER A O 1
ATOM 700 N N . ILE A 1 87 ? -14.946 -4.823 26.385 1.00 91.50 87 ILE A N 1
ATOM 701 C CA . ILE A 1 87 ? -13.782 -4.904 25.475 1.00 91.50 87 ILE A CA 1
ATOM 702 C C . ILE A 1 87 ? -13.626 -6.337 24.950 1.00 91.50 87 ILE A C 1
ATOM 704 O O . ILE A 1 87 ? -13.445 -6.541 23.750 1.00 91.50 87 ILE A O 1
ATOM 708 N N . GLN A 1 88 ? -13.802 -7.317 25.836 1.00 91.69 88 GLN A N 1
ATOM 709 C CA . GLN A 1 88 ? -13.713 -8.730 25.498 1.00 91.69 88 GLN A CA 1
ATOM 710 C C . GLN A 1 88 ? -14.807 -9.165 24.515 1.00 91.69 88 GLN A C 1
ATOM 712 O O . GLN A 1 88 ? -14.537 -9.788 23.490 1.00 91.69 88 GLN A O 1
ATOM 717 N N . SER A 1 89 ? -16.056 -8.767 24.770 1.00 91.38 89 SER A N 1
ATOM 718 C CA . SER A 1 89 ? -17.179 -9.036 23.863 1.00 91.38 89 SER A CA 1
ATOM 719 C C . SER A 1 89 ? -16.966 -8.380 22.498 1.00 91.38 89 SER A C 1
ATOM 721 O O . SER A 1 89 ? -17.239 -8.996 21.476 1.00 91.38 89 SER A O 1
ATOM 723 N N . THR A 1 90 ? -16.425 -7.159 22.472 1.00 91.81 90 THR A N 1
ATOM 724 C CA . THR A 1 90 ? -16.098 -6.442 21.231 1.00 91.81 90 THR A CA 1
ATOM 725 C C . THR A 1 90 ? -15.066 -7.218 20.414 1.00 91.81 90 THR A C 1
ATOM 727 O O . THR A 1 90 ? -15.245 -7.385 19.211 1.00 91.81 90 THR A O 1
ATOM 730 N N . MET A 1 91 ? -14.019 -7.746 21.061 1.00 91.38 91 MET A N 1
ATOM 731 C CA . MET A 1 91 ? -13.028 -8.594 20.394 1.00 91.38 91 MET A CA 1
ATOM 732 C C . MET A 1 91 ? -13.674 -9.837 19.780 1.00 91.38 91 MET A C 1
ATOM 734 O O . MET A 1 91 ? -13.428 -10.133 18.612 1.00 91.38 91 MET A O 1
ATOM 738 N N . ASN A 1 92 ? -14.492 -10.551 20.553 1.00 91.56 92 ASN A N 1
ATOM 739 C CA . ASN A 1 92 ? -15.133 -11.779 20.088 1.00 91.56 92 ASN A CA 1
ATOM 740 C C . ASN A 1 92 ? -16.056 -11.508 18.894 1.00 91.56 92 ASN A C 1
ATOM 742 O O . ASN A 1 92 ? -15.957 -12.185 17.879 1.00 91.56 92 ASN A O 1
ATOM 746 N N . ILE A 1 93 ? -16.869 -10.452 18.962 1.00 91.56 93 ILE A N 1
ATOM 747 C CA . ILE A 1 93 ? -17.759 -10.044 17.867 1.00 91.56 93 ILE A CA 1
ATOM 748 C C . ILE A 1 93 ? -16.962 -9.676 16.603 1.00 91.56 93 ILE A C 1
ATOM 750 O O . ILE A 1 93 ? -17.344 -10.045 15.496 1.00 91.56 93 ILE A O 1
ATOM 754 N N . LEU A 1 94 ? -15.838 -8.967 16.738 1.00 89.31 94 LEU A N 1
ATOM 755 C CA . LEU A 1 94 ? -15.004 -8.604 15.587 1.00 89.31 94 LEU A CA 1
ATOM 756 C C . LEU A 1 94 ? -14.349 -9.821 14.926 1.00 89.31 94 LEU A C 1
ATOM 758 O O . LEU A 1 94 ? -14.246 -9.842 13.698 1.00 89.31 94 LEU A O 1
ATOM 762 N N . LYS A 1 95 ? -13.962 -10.832 15.713 1.00 89.25 95 LYS A N 1
ATOM 763 C CA . LYS A 1 95 ? -13.466 -12.112 15.188 1.00 89.25 95 LYS A CA 1
ATOM 764 C C . LYS A 1 95 ? -14.540 -12.833 14.375 1.00 89.25 95 LYS A C 1
ATOM 766 O O . LYS A 1 95 ? -14.252 -13.266 13.264 1.00 89.25 95 LYS A O 1
ATOM 771 N N . GLU A 1 96 ? -15.778 -12.878 14.870 1.00 89.25 96 GLU A N 1
ATOM 772 C CA . GLU A 1 96 ? -16.914 -13.465 14.137 1.00 89.25 96 GLU A CA 1
ATOM 773 C C . GLU A 1 96 ? -17.208 -12.727 12.821 1.00 89.25 96 GLU A C 1
ATOM 775 O O . GLU A 1 96 ? -17.555 -13.339 11.815 1.00 89.25 96 GLU A O 1
ATOM 780 N N . PHE A 1 97 ? -16.991 -11.409 12.774 1.00 86.06 97 PHE A N 1
ATOM 781 C CA . PHE A 1 97 ? -17.111 -10.625 11.540 1.00 86.06 97 PHE A CA 1
ATOM 782 C C . PHE A 1 97 ? -15.937 -10.791 10.558 1.00 86.06 97 PHE A C 1
ATOM 784 O O . PHE A 1 97 ? -15.890 -10.088 9.545 1.00 86.06 97 PHE A O 1
ATOM 791 N N . GLY A 1 98 ? -14.987 -11.687 10.834 1.00 82.88 98 GLY A N 1
ATOM 792 C CA . GLY A 1 98 ? -13.840 -11.955 9.965 1.00 82.88 98 GLY A CA 1
ATOM 793 C C . GLY A 1 98 ? -12.737 -10.900 10.043 1.00 82.88 98 GLY A C 1
ATOM 794 O O . GLY A 1 98 ? -11.844 -10.880 9.192 1.00 82.88 98 GLY A O 1
ATOM 795 N N . PHE A 1 99 ? -12.763 -10.020 11.048 1.00 76.50 99 PHE A N 1
ATOM 796 C CA . PHE A 1 99 ? -11.602 -9.190 11.346 1.00 76.50 99 PHE A CA 1
ATOM 797 C C . PHE A 1 99 ? -10.554 -10.041 12.078 1.00 76.50 99 PHE A C 1
ATOM 799 O O . PHE A 1 99 ? -10.893 -10.943 12.837 1.00 76.50 99 PHE A O 1
ATOM 806 N N . GLY A 1 100 ? -9.271 -9.782 11.803 1.00 73.12 100 GLY A N 1
ATOM 807 C CA . GLY A 1 100 ? -8.156 -10.613 12.265 1.00 73.12 100 GLY A CA 1
ATOM 808 C C . GLY A 1 100 ? -8.042 -10.796 13.787 1.00 73.12 100 GLY A C 1
ATOM 809 O O . GLY A 1 100 ? -8.808 -10.269 14.590 1.00 73.12 100 GLY A O 1
ATOM 810 N N . ASN A 1 101 ? -7.027 -11.548 14.205 1.00 69.94 101 ASN A N 1
ATOM 811 C CA . ASN A 1 101 ? -6.772 -11.811 15.620 1.00 69.94 101 ASN A CA 1
ATOM 812 C C . ASN A 1 101 ? -6.186 -10.572 16.316 1.00 69.94 101 ASN A C 1
ATOM 814 O O . ASN A 1 101 ? -4.971 -10.398 16.367 1.00 69.94 101 ASN A O 1
ATOM 818 N N . PHE A 1 102 ? -7.045 -9.711 16.858 1.00 79.75 102 PHE A N 1
ATOM 819 C CA . PHE A 1 102 ? -6.634 -8.627 17.757 1.00 79.75 102 PHE A CA 1
ATOM 820 C C . PHE A 1 102 ? -6.586 -9.114 19.203 1.00 79.75 102 PHE A C 1
ATOM 822 O O . PHE A 1 102 ? -7.180 -10.136 19.543 1.00 79.75 102 PHE A O 1
ATOM 829 N N . SER A 1 103 ? -5.878 -8.371 20.052 1.00 83.00 103 SER A N 1
ATOM 830 C CA . SER A 1 103 ? -5.896 -8.550 21.502 1.00 83.00 103 SER A CA 1
ATOM 831 C C . SER A 1 103 ? -6.856 -7.555 22.156 1.00 83.00 103 SER A C 1
ATOM 833 O O . SER A 1 103 ? -7.167 -6.505 21.588 1.00 83.00 103 SER A O 1
ATOM 835 N N . GLU A 1 104 ? -7.276 -7.832 23.390 1.00 85.50 104 GLU A N 1
ATOM 836 C CA . GLU A 1 104 ? -8.015 -6.850 24.197 1.00 85.50 104 GLU A CA 1
ATOM 837 C C . GLU A 1 104 ? -7.218 -5.543 24.365 1.00 85.50 104 GLU A C 1
ATOM 839 O O . GLU A 1 104 ? -7.778 -4.446 24.305 1.00 85.50 104 GLU A O 1
ATOM 844 N N . GLY A 1 105 ? -5.890 -5.657 24.510 1.00 86.88 105 GLY A N 1
ATOM 845 C CA . GLY A 1 105 ? -4.978 -4.518 24.622 1.00 86.88 105 GLY A CA 1
ATOM 846 C C . GLY A 1 105 ? -5.021 -3.605 23.398 1.00 86.88 105 GLY A C 1
ATOM 847 O O . GLY A 1 105 ? -5.072 -2.387 23.550 1.00 86.88 105 GLY A O 1
ATOM 848 N N . TYR A 1 106 ? -5.102 -4.182 22.197 1.00 87.56 106 TYR A N 1
ATOM 849 C CA . TYR A 1 106 ? -5.223 -3.421 20.954 1.00 87.56 106 TYR A CA 1
ATOM 850 C C . TYR A 1 106 ? -6.513 -2.585 20.912 1.00 87.56 106 TYR A C 1
ATOM 852 O O . TYR A 1 106 ? -6.479 -1.394 20.594 1.00 87.56 106 TYR A O 1
ATOM 860 N N . ILE A 1 107 ? -7.650 -3.174 21.297 1.00 89.38 107 ILE A N 1
ATOM 861 C CA . ILE A 1 107 ? -8.940 -2.464 21.353 1.00 89.38 107 ILE A CA 1
ATOM 862 C C . ILE A 1 107 ? -8.891 -1.344 22.399 1.00 89.38 107 ILE A C 1
ATOM 864 O O . ILE A 1 107 ? -9.317 -0.220 22.126 1.00 89.38 107 ILE A O 1
ATOM 868 N N . SER A 1 108 ? -8.336 -1.624 23.580 1.00 90.56 108 SER A N 1
ATOM 869 C CA . SER A 1 108 ? -8.169 -0.630 24.647 1.00 90.56 108 SER A CA 1
ATO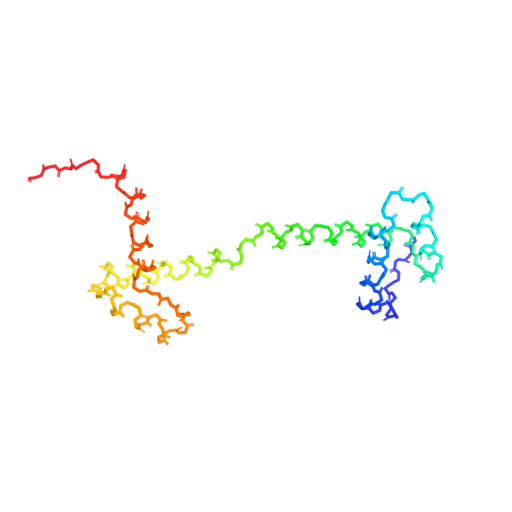M 870 C C . SER A 1 108 ? -7.310 0.557 24.194 1.00 90.56 108 SER A C 1
ATOM 872 O O . SER A 1 108 ? -7.680 1.718 24.390 1.00 90.56 108 SER A O 1
ATOM 874 N N . GLU A 1 109 ? -6.200 0.291 23.503 1.00 89.31 109 GLU A N 1
ATOM 875 C CA . GLU A 1 109 ? -5.318 1.328 22.969 1.00 89.31 109 GLU A CA 1
ATOM 876 C C . GLU A 1 109 ? -6.008 2.180 21.893 1.00 89.31 109 GLU A C 1
ATOM 878 O O . GLU A 1 109 ? -5.859 3.408 21.883 1.00 89.31 109 GLU A O 1
ATOM 883 N N . ARG A 1 110 ? -6.814 1.566 21.015 1.00 88.62 110 ARG A N 1
ATOM 884 C CA . ARG A 1 110 ? -7.641 2.299 20.041 1.00 88.62 110 ARG A CA 1
ATOM 885 C C . ARG A 1 110 ? -8.649 3.214 20.713 1.00 88.62 110 ARG A C 1
ATOM 887 O O . ARG A 1 110 ? -8.706 4.398 20.379 1.00 88.62 110 ARG A O 1
ATOM 894 N N . LEU A 1 111 ? -9.381 2.721 21.704 1.00 89.88 111 LEU A N 1
ATOM 895 C CA . LEU A 1 111 ? -10.331 3.541 22.457 1.00 89.88 111 LEU A CA 1
ATOM 896 C C . LEU A 1 111 ? -9.630 4.700 23.173 1.00 89.88 111 LEU A C 1
ATOM 898 O O . LEU A 1 111 ? -10.099 5.835 23.103 1.00 89.88 111 LEU A O 1
ATOM 902 N N . LYS A 1 112 ? -8.468 4.453 23.788 1.00 90.38 112 LYS A N 1
ATOM 903 C CA . LYS A 1 112 ? -7.662 5.496 24.440 1.00 90.38 112 LYS A CA 1
ATOM 904 C C . LYS A 1 112 ? -7.173 6.552 23.448 1.00 90.38 112 LYS A C 1
ATOM 906 O O . LYS A 1 112 ? -7.177 7.741 23.764 1.00 90.38 112 LYS A O 1
ATOM 911 N N . TYR A 1 113 ? -6.776 6.138 22.246 1.00 88.00 113 TYR A N 1
ATOM 912 C CA . TYR A 1 113 ? -6.374 7.046 21.174 1.00 88.00 113 TYR A CA 1
ATOM 913 C C . TYR A 1 113 ? -7.506 7.992 20.761 1.00 88.00 113 TYR A C 1
ATOM 915 O O . TYR A 1 113 ? -7.279 9.199 20.645 1.00 88.00 113 TYR A O 1
ATOM 923 N N . TYR A 1 114 ? -8.721 7.469 20.578 1.00 87.25 114 TYR A N 1
ATOM 924 C CA . TYR A 1 114 ? -9.890 8.295 20.274 1.00 87.25 114 TYR A CA 1
ATOM 925 C C . TYR A 1 114 ? -10.298 9.173 21.454 1.00 87.25 114 TYR A C 1
ATOM 927 O O . TYR A 1 114 ? -10.521 10.365 21.259 1.00 87.25 114 TYR A O 1
ATOM 935 N N . GLY A 1 115 ? -10.285 8.629 22.673 1.00 85.88 115 GLY A N 1
ATOM 936 C CA . GLY A 1 115 ? -10.520 9.389 23.899 1.00 85.88 115 GLY A CA 1
ATOM 937 C C . GLY A 1 115 ? -9.609 10.610 23.985 1.00 85.88 115 GLY A C 1
ATOM 938 O O . GLY A 1 115 ? -10.103 11.726 24.060 1.00 85.88 115 GLY A O 1
ATOM 939 N N . LYS A 1 116 ? -8.290 10.436 23.822 1.00 86.31 116 LYS A N 1
ATOM 940 C CA . LYS A 1 116 ? -7.315 11.543 23.849 1.00 86.31 116 LYS A CA 1
ATOM 941 C C . LYS A 1 116 ? -7.588 12.622 22.793 1.00 86.31 116 LYS A C 1
ATOM 943 O O . LYS A 1 116 ? -7.319 13.794 23.042 1.00 86.31 116 LYS A O 1
ATOM 948 N N . LYS A 1 117 ? -8.095 12.247 21.616 1.00 82.81 117 LYS A N 1
ATOM 949 C CA . LYS A 1 117 ? -8.453 13.208 20.559 1.00 82.81 117 LYS A CA 1
ATOM 950 C C . LYS A 1 117 ? -9.719 14.003 20.882 1.00 82.81 117 LYS A C 1
ATOM 952 O O . LYS A 1 117 ? -9.803 15.157 20.480 1.00 82.81 117 LYS A O 1
ATOM 957 N N . ILE A 1 118 ? -10.665 13.394 21.595 1.00 79.88 118 ILE A N 1
ATOM 958 C CA . ILE A 1 118 ? -11.945 14.006 21.979 1.00 79.88 118 ILE A CA 1
ATOM 959 C C . ILE A 1 118 ? -11.818 14.792 23.295 1.00 79.88 118 ILE A C 1
ATOM 961 O O . ILE A 1 118 ? -12.526 15.771 23.493 1.00 79.88 118 ILE A O 1
ATOM 965 N N . SER A 1 119 ? -10.891 14.431 24.190 1.00 61.69 119 SER A N 1
ATOM 966 C CA . SER A 1 119 ? -10.694 15.110 25.483 1.00 61.69 119 SER A CA 1
ATOM 967 C C . SER A 1 119 ? -10.348 16.598 25.361 1.00 61.69 119 SER A C 1
ATOM 969 O O . SER A 1 119 ? -10.572 17.346 26.303 1.00 61.69 119 SER A O 1
ATOM 971 N N . ASN A 1 120 ? -9.866 17.059 24.204 1.00 56.88 120 ASN A N 1
ATOM 972 C CA . ASN A 1 120 ? -9.659 18.488 23.949 1.00 56.88 120 ASN A CA 1
ATOM 973 C C . ASN A 1 120 ? -10.946 19.244 23.565 1.00 56.88 120 ASN A C 1
ATOM 975 O O . ASN A 1 120 ? -10.897 20.453 23.357 1.00 56.88 120 ASN A O 1
ATOM 979 N N . THR A 1 121 ? -12.080 18.553 23.440 1.00 56.00 121 THR A N 1
ATOM 980 C CA . THR A 1 121 ? -13.369 19.122 23.018 1.00 56.00 121 THR A CA 1
ATOM 981 C C . THR A 1 121 ? -14.303 19.397 24.200 1.00 56.00 121 THR A C 1
ATOM 983 O O . THR A 1 121 ? -15.194 20.228 24.079 1.00 56.00 121 THR A O 1
ATOM 986 N N . LEU A 1 122 ? -14.078 18.765 25.356 1.00 56.78 122 LEU A N 1
ATOM 987 C CA . LEU A 1 122 ? -14.881 18.949 26.566 1.00 56.78 122 LEU A CA 1
ATOM 988 C C . LEU A 1 122 ? -14.034 19.638 27.645 1.00 56.78 122 LEU A C 1
ATOM 990 O O . LEU A 1 122 ? -13.491 18.989 28.536 1.00 56.78 122 LEU A O 1
ATOM 994 N N . LYS A 1 123 ? -13.915 20.969 27.572 1.00 53.75 123 LYS A N 1
ATOM 995 C CA . LYS A 1 123 ? -13.750 21.745 28.809 1.00 53.75 123 LYS A CA 1
ATOM 996 C C . LYS A 1 123 ? -15.084 21.600 29.537 1.00 53.75 123 LYS A C 1
ATOM 998 O O . LYS A 1 123 ? -16.094 22.030 28.994 1.00 53.75 123 LYS A O 1
ATOM 1003 N N . GLY A 1 124 ? -15.080 20.871 30.649 1.00 51.72 124 GLY A N 1
ATOM 1004 C CA . GLY A 1 124 ? -16.292 20.441 31.337 1.00 51.72 124 GLY A CA 1
ATOM 1005 C C . GLY A 1 124 ? -17.248 21.596 31.618 1.00 51.72 124 GLY A C 1
ATOM 1006 O O . GLY A 1 124 ? -16.841 22.618 32.163 1.00 51.72 124 GLY A O 1
ATOM 1007 N N . GLU A 1 125 ? -18.512 21.412 31.252 1.00 46.66 125 GLU A N 1
ATOM 1008 C CA . GLU A 1 125 ? -19.602 22.036 31.990 1.00 46.66 125 GLU A CA 1
ATOM 1009 C C . GLU A 1 125 ? -19.739 21.229 33.284 1.00 46.66 125 GLU A C 1
ATOM 1011 O O . GLU A 1 125 ? -20.149 20.067 33.269 1.00 46.66 125 GLU A O 1
ATOM 1016 N N . GLU A 1 126 ? -19.266 21.814 34.383 1.00 45.31 126 GLU A N 1
ATOM 1017 C CA . GLU A 1 126 ? -19.583 21.357 35.732 1.00 45.31 126 GLU A CA 1
ATOM 1018 C C . GLU A 1 126 ? -21.082 21.606 35.961 1.00 45.31 126 GLU A C 1
ATOM 1020 O O . GLU A 1 126 ? -21.535 22.751 35.896 1.00 45.31 126 GLU A O 1
ATOM 1025 N N . ILE A 1 127 ? -21.843 20.530 36.176 1.00 41.91 127 ILE A N 1
ATOM 1026 C CA . ILE A 1 127 ? -23.196 20.564 36.751 1.00 41.91 127 ILE A CA 1
ATOM 1027 C C . ILE A 1 127 ? -23.086 20.048 38.180 1.00 41.91 127 ILE A C 1
ATOM 1029 O O . ILE A 1 127 ? -22.445 18.983 38.352 1.00 41.91 127 ILE A O 1
#

Secondary structure (DSSP, 8-state):
------TT--HHHHHHHHHHHHHTTT-TTHHHHHHHHTT--HHHHHHHHHHHHHHHHHHHHS-TTHHHHHHHHHHHHHHHHTS---HHHHHHHHHHTT-----HHHHHHHHHHHHHHHTTT------

Foldseek 3Di:
DDDDDDPVCDPVNLVVLLVQCVVCPPPPCSLVVSCVVVVHDSVSSVVSNVVVVVVVCVVVPDDPCPVVVVVLLVQLCCCVPVVVDDLVRSQVVCVVVVHDNDDSVVSVVSVVVVVVVCVVVDPDPDD

Radius of gyration: 26.05 Å; chains: 1; bounding box: 51×36×72 Å